Protein AF-A0A9D4HDA0-F1 (afdb_monomer)

Organism: Dreissena polymorpha (NCBI:txid45954)

Solvent-accessible surface area (backbone atoms only — not comparable to full-atom values): 3354 Å² total; per-residue (Å²): 134,82,80,36,62,81,28,21,10,41,77,93,40,76,40,53,35,31,22,61,86,55,45,55,39,38,33,69,79,17,43,38,79,51,94,53,43,30,92,59,33,32,69,81,28,14,62,40,70,58,62,88,76,70,92,74,78,131

Nearest PDB structures (foldseek):
  5mwf-assembly1_A  TM=3.745E-01  e=2.351E-01  Homo sapiens
  5mwf-assembly4_D  TM=3.857E-01  e=3.615E-01  Homo sapiens
  5mvx-assembly1_A  TM=3.484E-01  e=2.526E-01  Homo sapiens
  5mw7-assembly1_A  TM=3.367E-01  e=1.060E+00  Homo sapiens

Structure (mmCIF, N/CA/C/O backbone):
data_AF-A0A9D4HDA0-F1
#
_entry.id   AF-A0A9D4HDA0-F1
#
loop_
_atom_site.group_PDB
_atom_site.id
_atom_site.type_symbol
_atom_site.label_atom_id
_atom_site.label_alt_id
_atom_site.label_comp_id
_atom_site.label_asym_id
_atom_site.label_entity_id
_atom_site.label_seq_id
_atom_site.pdbx_PDB_ins_code
_atom_site.Cartn_x
_atom_site.Cartn_y
_atom_site.Cartn_z
_atom_site.occupancy
_atom_site.B_iso_or_equiv
_atom_site.auth_seq_id
_atom_site.auth_comp_id
_atom_site.auth_asym_id
_atom_site.auth_atom_id
_atom_site.pdbx_PDB_model_num
ATOM 1 N N . MET A 1 1 ? 12.062 0.098 -14.650 1.00 47.41 1 MET A N 1
ATOM 2 C CA . MET A 1 1 ? 11.121 -0.019 -13.522 1.00 47.41 1 MET A CA 1
ATOM 3 C C . MET A 1 1 ? 9.843 -0.583 -14.094 1.00 47.41 1 MET A C 1
ATOM 5 O O . MET A 1 1 ? 9.303 0.028 -15.005 1.00 47.41 1 MET A O 1
ATOM 9 N N . LYS A 1 2 ? 9.458 -1.797 -13.701 1.00 54.12 2 LYS A N 1
ATOM 10 C CA . LYS A 1 2 ? 8.138 -2.318 -14.051 1.00 54.12 2 LYS A CA 1
ATOM 11 C C . LYS A 1 2 ? 7.184 -1.755 -13.011 1.00 54.12 2 LYS A C 1
ATOM 13 O O . LYS A 1 2 ? 7.361 -2.024 -11.831 1.00 54.12 2 LYS A O 1
ATOM 18 N N . GLU A 1 3 ? 6.251 -0.933 -13.457 1.00 65.31 3 GLU A N 1
ATOM 19 C CA . GLU A 1 3 ? 5.138 -0.501 -12.625 1.00 65.31 3 GLU A CA 1
ATOM 20 C C . GLU A 1 3 ? 4.285 -1.740 -12.342 1.00 65.31 3 GLU A C 1
ATOM 22 O O . GLU A 1 3 ? 3.886 -2.457 -13.263 1.00 65.31 3 GLU A O 1
ATOM 27 N N . CYS A 1 4 ? 4.102 -2.048 -11.064 1.00 76.56 4 CYS A N 1
ATOM 28 C CA . CYS A 1 4 ? 3.231 -3.130 -10.640 1.00 76.56 4 CYS A CA 1
ATOM 29 C C . CYS A 1 4 ? 1.768 -2.802 -10.935 1.00 76.56 4 CYS A C 1
ATOM 31 O O . CYS A 1 4 ? 1.376 -1.636 -10.973 1.00 76.56 4 CYS A O 1
ATOM 33 N N . ASP A 1 5 ? 0.948 -3.838 -11.122 1.00 81.69 5 ASP A N 1
ATOM 34 C CA . ASP A 1 5 ? -0.497 -3.662 -11.210 1.00 81.69 5 ASP A CA 1
ATOM 35 C C . ASP A 1 5 ? -1.034 -2.919 -9.980 1.00 81.69 5 ASP A C 1
ATOM 37 O O . ASP A 1 5 ? -0.562 -3.108 -8.855 1.00 81.69 5 ASP A O 1
ATOM 41 N N . ILE A 1 6 ? -2.065 -2.105 -10.212 1.00 78.19 6 ILE A N 1
ATOM 42 C CA . ILE A 1 6 ? -2.784 -1.324 -9.201 1.00 78.19 6 ILE A CA 1
ATOM 43 C C . ILE A 1 6 ? -3.070 -2.197 -7.970 1.00 78.19 6 ILE A C 1
ATOM 45 O O . ILE A 1 6 ? -3.751 -3.222 -8.056 1.00 78.19 6 ILE A O 1
ATOM 49 N N . GLY A 1 7 ? -2.559 -1.770 -6.814 1.00 80.88 7 GLY A N 1
ATOM 50 C CA . GLY A 1 7 ? -2.699 -2.498 -5.553 1.00 80.88 7 GLY A CA 1
ATOM 51 C C . GLY A 1 7 ? -1.537 -3.435 -5.203 1.00 80.88 7 GLY A C 1
ATOM 52 O O . GLY A 1 7 ? -1.626 -4.120 -4.180 1.00 80.88 7 GLY A O 1
ATOM 53 N N . SER A 1 8 ? -0.474 -3.482 -6.012 1.00 87.00 8 SER A N 1
ATOM 54 C CA . SER A 1 8 ? 0.722 -4.298 -5.763 1.00 87.00 8 SER A CA 1
ATOM 55 C C . SER A 1 8 ? 2.004 -3.462 -5.810 1.00 87.00 8 SER A C 1
ATOM 57 O O . SER A 1 8 ? 2.064 -2.459 -6.518 1.00 87.00 8 SER A O 1
ATOM 59 N N . PHE A 1 9 ? 3.026 -3.869 -5.058 1.00 87.69 9 PHE A N 1
ATOM 60 C CA . PHE A 1 9 ? 4.290 -3.139 -4.943 1.00 87.69 9 PHE A CA 1
ATOM 61 C C . PHE A 1 9 ? 5.484 -4.055 -4.628 1.00 87.69 9 PHE A C 1
ATOM 63 O O . PHE A 1 9 ? 5.315 -5.236 -4.302 1.00 87.69 9 PHE A O 1
ATOM 70 N N . GLY A 1 10 ? 6.689 -3.485 -4.701 1.00 84.81 10 GLY A N 1
ATOM 71 C CA . GLY A 1 10 ? 7.948 -4.138 -4.341 1.00 84.81 10 GLY A CA 1
ATOM 72 C C . GLY A 1 10 ? 8.529 -5.018 -5.449 1.00 84.81 10 GLY A C 1
ATOM 73 O O . GLY A 1 10 ? 8.042 -5.035 -6.582 1.00 84.81 10 GLY A O 1
ATOM 74 N N . ASP A 1 11 ? 9.592 -5.757 -5.122 1.00 85.25 11 ASP A N 1
ATOM 75 C CA . ASP A 1 11 ? 10.259 -6.651 -6.071 1.00 85.25 11 ASP A CA 1
ATOM 76 C C . ASP A 1 11 ? 9.279 -7.694 -6.622 1.00 85.25 11 ASP A C 1
ATOM 78 O O . ASP A 1 11 ? 8.536 -8.345 -5.883 1.00 85.25 11 ASP A O 1
ATOM 82 N N . GLU A 1 12 ? 9.247 -7.801 -7.950 1.00 84.31 12 GLU A N 1
ATOM 83 C CA . GLU A 1 12 ? 8.350 -8.692 -8.698 1.00 84.31 12 GLU A CA 1
ATOM 84 C C . GLU A 1 12 ? 6.850 -8.517 -8.379 1.00 84.31 12 GLU A C 1
ATOM 86 O O . GLU A 1 12 ? 6.045 -9.394 -8.692 1.00 84.31 12 GLU A O 1
ATOM 91 N N . CYS A 1 13 ? 6.448 -7.388 -7.782 1.00 85.44 13 CYS A N 1
ATOM 92 C CA . CYS A 1 13 ? 5.065 -7.127 -7.369 1.00 85.44 13 CYS A CA 1
ATOM 93 C C . CYS A 1 13 ? 4.523 -8.147 -6.354 1.00 85.44 13 CYS A C 1
ATOM 95 O O . CYS A 1 13 ? 3.325 -8.441 -6.329 1.00 85.44 13 CYS A O 1
ATOM 97 N N . GLY A 1 14 ? 5.408 -8.700 -5.517 1.00 85.44 14 GLY A N 1
ATOM 98 C CA . GLY A 1 14 ? 5.060 -9.718 -4.524 1.00 85.44 14 GLY A CA 1
ATOM 99 C C . GLY A 1 14 ? 4.231 -9.204 -3.341 1.00 85.44 14 GLY A C 1
ATOM 100 O O . GLY A 1 14 ? 3.628 -10.008 -2.625 1.00 85.44 14 GLY A O 1
ATOM 101 N N . HIS A 1 15 ? 4.168 -7.886 -3.130 1.00 85.94 15 HIS A N 1
ATOM 102 C CA . HIS A 1 15 ? 3.433 -7.284 -2.021 1.00 85.94 15 HIS A CA 1
ATOM 103 C C . HIS A 1 15 ? 2.132 -6.640 -2.490 1.00 85.94 15 HIS A C 1
ATOM 105 O O . HIS A 1 15 ? 2.057 -6.095 -3.586 1.00 85.94 15 HIS A O 1
ATOM 111 N N . ARG A 1 16 ? 1.099 -6.684 -1.641 1.00 86.25 16 ARG A N 1
ATOM 112 C CA . ARG A 1 16 ? -0.190 -6.023 -1.877 1.00 86.25 16 ARG A CA 1
ATOM 113 C C . ARG A 1 16 ? -0.440 -4.952 -0.836 1.00 86.25 16 ARG A C 1
ATOM 115 O O . ARG A 1 16 ? -0.299 -5.214 0.357 1.00 86.25 16 ARG A O 1
ATOM 122 N N . CYS A 1 17 ? -0.883 -3.789 -1.289 1.00 87.62 17 CYS A N 1
ATOM 123 C CA . CYS A 1 17 ? -1.277 -2.706 -0.405 1.00 87.62 17 CYS A CA 1
ATOM 124 C C . CYS A 1 17 ? -2.789 -2.739 -0.151 1.00 87.62 17 CYS A C 1
ATOM 126 O O . CYS A 1 17 ? -3.596 -3.010 -1.044 1.00 87.62 17 CYS A O 1
ATOM 128 N N . ASN A 1 18 ? -3.193 -2.445 1.084 1.00 88.19 18 ASN A N 1
ATOM 129 C CA . ASN A 1 18 ? -4.604 -2.385 1.478 1.00 88.19 18 ASN A CA 1
ATOM 130 C C . ASN A 1 18 ? -4.965 -0.997 2.003 1.00 88.19 18 ASN A C 1
ATOM 132 O O . ASN A 1 18 ? -5.538 -0.855 3.081 1.00 88.19 18 ASN A O 1
ATOM 136 N N . CYS A 1 19 ? -4.624 0.034 1.235 1.00 87.81 19 CYS A N 1
ATOM 137 C CA . CYS A 1 19 ? -4.998 1.419 1.515 1.00 87.81 19 CYS A CA 1
ATOM 138 C C . CYS A 1 19 ? -6.525 1.582 1.553 1.00 87.81 19 CYS A C 1
ATOM 140 O O . CYS A 1 19 ? -7.230 0.821 0.886 1.00 87.81 19 CYS A O 1
ATOM 142 N N . VAL A 1 20 ? -7.043 2.589 2.265 1.00 85.75 20 VAL A N 1
ATOM 143 C CA . VAL A 1 20 ? -8.493 2.895 2.353 1.00 85.75 20 VAL A CA 1
ATOM 144 C C . VAL A 1 20 ? -9.168 2.950 0.979 1.00 85.75 20 VAL A C 1
ATOM 146 O O . VAL A 1 20 ? -10.226 2.354 0.787 1.00 85.75 20 VAL A O 1
ATOM 149 N N . ASP A 1 21 ? -8.520 3.590 0.006 1.00 78.31 21 ASP A N 1
ATOM 150 C CA . ASP A 1 21 ? -9.021 3.710 -1.368 1.00 78.31 21 ASP A CA 1
ATOM 151 C C . ASP A 1 21 ? -8.899 2.391 -2.168 1.00 78.31 21 ASP A C 1
ATOM 153 O O . ASP A 1 21 ? -9.551 2.163 -3.184 1.00 78.31 21 ASP A O 1
ATOM 157 N N . GLY A 1 22 ? -8.082 1.459 -1.669 1.00 64.75 22 GLY A N 1
ATOM 158 C CA . GLY A 1 22 ? -7.962 0.085 -2.150 1.00 64.75 22 GLY A CA 1
ATOM 159 C C . GLY A 1 22 ? -7.283 -0.087 -3.502 1.00 64.75 22 GLY A C 1
ATOM 160 O O . GLY A 1 22 ? -7.282 -1.209 -4.005 1.00 64.75 22 GLY A O 1
ATOM 161 N N . LYS A 1 23 ? -6.775 0.997 -4.098 1.00 66.31 23 LYS A N 1
ATOM 162 C CA . LYS A 1 23 ? -6.236 1.008 -5.466 1.00 66.31 23 LYS A CA 1
ATOM 163 C C . LYS A 1 23 ? -4.956 1.837 -5.617 1.00 66.31 23 LYS A C 1
ATOM 165 O O . LYS A 1 23 ? -4.142 1.526 -6.472 1.00 66.31 23 LYS A O 1
ATOM 170 N N . HIS A 1 24 ? -4.735 2.843 -4.776 1.00 75.25 24 HIS A N 1
ATOM 171 C CA . HIS A 1 24 ? -3.647 3.803 -4.972 1.00 75.25 24 HIS A CA 1
ATOM 172 C C . HIS A 1 24 ? -2.568 3.665 -3.892 1.00 75.25 24 HIS A C 1
ATOM 174 O O . HIS A 1 24 ? -2.690 4.218 -2.796 1.00 75.25 24 HIS A O 1
ATOM 180 N N . CYS A 1 25 ? -1.524 2.902 -4.214 1.00 84.75 25 CYS A N 1
ATOM 181 C CA . CYS A 1 25 ? -0.256 2.888 -3.494 1.00 84.75 25 CYS A CA 1
ATOM 182 C C . CYS A 1 25 ? 0.907 2.964 -4.481 1.00 84.75 25 CYS A C 1
ATOM 184 O O . CYS A 1 25 ? 0.769 2.566 -5.640 1.00 84.75 25 CYS A O 1
ATOM 186 N N . ASP A 1 26 ? 2.034 3.487 -4.020 1.00 86.44 26 ASP A N 1
ATOM 187 C CA . ASP A 1 26 ? 3.264 3.547 -4.792 1.00 86.44 26 ASP A CA 1
ATOM 188 C C . ASP A 1 26 ? 3.749 2.130 -5.138 1.00 86.44 26 ASP A C 1
ATOM 190 O O . ASP A 1 26 ? 3.817 1.254 -4.279 1.00 86.44 26 ASP A O 1
ATOM 194 N N . THR A 1 27 ? 4.078 1.880 -6.405 1.00 83.19 27 THR A N 1
ATOM 195 C CA . THR A 1 27 ? 4.454 0.531 -6.869 1.00 83.19 27 THR A CA 1
ATOM 196 C C . THR A 1 27 ? 5.869 0.123 -6.448 1.00 83.19 27 THR A C 1
ATOM 198 O O . THR A 1 27 ? 6.218 -1.056 -6.530 1.00 83.19 27 THR A O 1
ATOM 201 N N . ILE A 1 28 ? 6.679 1.068 -5.966 1.00 83.06 28 ILE A N 1
ATOM 202 C CA . ILE A 1 28 ? 8.059 0.850 -5.527 1.00 83.06 28 ILE A CA 1
ATOM 203 C C . ILE A 1 28 ? 8.098 0.688 -4.004 1.00 83.06 28 ILE A C 1
ATOM 205 O O . ILE A 1 28 ? 8.641 -0.299 -3.509 1.00 83.06 28 ILE A O 1
ATOM 209 N N . THR A 1 29 ? 7.512 1.626 -3.260 1.00 82.94 29 THR A N 1
ATOM 210 C CA . THR A 1 29 ? 7.550 1.662 -1.789 1.00 82.94 29 THR A CA 1
ATOM 211 C C . THR A 1 29 ? 6.324 1.030 -1.135 1.00 82.94 29 THR A C 1
ATOM 213 O O . THR A 1 29 ? 6.399 0.602 0.014 1.00 82.94 29 THR A O 1
ATOM 216 N N . GLY A 1 30 ? 5.196 0.949 -1.844 1.00 85.25 30 GLY A N 1
ATOM 217 C CA . GLY A 1 30 ? 3.911 0.532 -1.282 1.00 85.25 30 GLY A CA 1
ATOM 218 C C . GLY A 1 30 ? 3.179 1.632 -0.519 1.00 85.25 30 GLY A C 1
ATOM 219 O O . GLY A 1 30 ? 2.095 1.371 0.003 1.00 85.25 30 GLY A O 1
ATOM 220 N N . GLU A 1 31 ? 3.727 2.849 -0.454 1.00 86.00 31 GLU A N 1
ATOM 221 C CA . GLU A 1 31 ? 3.134 3.957 0.295 1.00 86.00 31 GLU A CA 1
ATOM 222 C C . GLU A 1 31 ? 1.760 4.329 -0.273 1.00 86.00 31 GLU A C 1
ATOM 224 O O . GLU A 1 31 ? 1.591 4.566 -1.471 1.00 86.00 31 GLU A O 1
ATOM 229 N N . CYS A 1 32 ? 0.751 4.380 0.592 1.00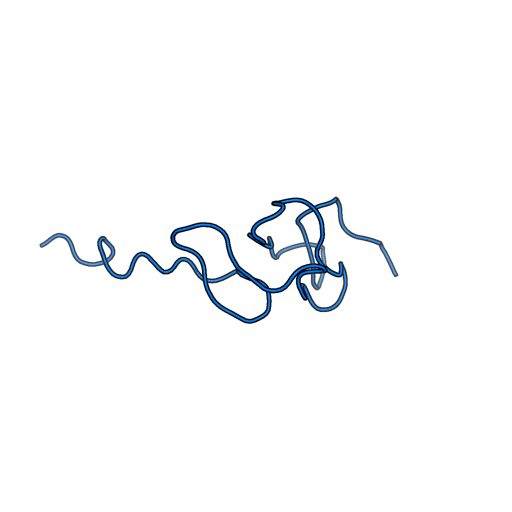 85.19 32 CYS A N 1
ATOM 230 C CA . CYS A 1 32 ? -0.598 4.739 0.186 1.00 85.19 32 CYS A CA 1
ATOM 231 C C . CYS A 1 32 ? -0.682 6.209 -0.230 1.00 85.19 32 CYS A C 1
ATOM 233 O O . CYS A 1 32 ? -0.338 7.102 0.542 1.00 85.19 32 CYS A O 1
ATOM 235 N N . SER A 1 33 ? -1.267 6.482 -1.402 1.00 83.38 33 SER A N 1
ATOM 236 C CA . SER A 1 33 ? -1.472 7.862 -1.872 1.00 83.38 33 SER A CA 1
ATOM 237 C C . SER A 1 33 ? -2.401 8.668 -0.962 1.00 83.38 33 SER A C 1
ATOM 239 O O . SER A 1 33 ? -2.412 9.897 -1.005 1.00 83.38 33 SER A O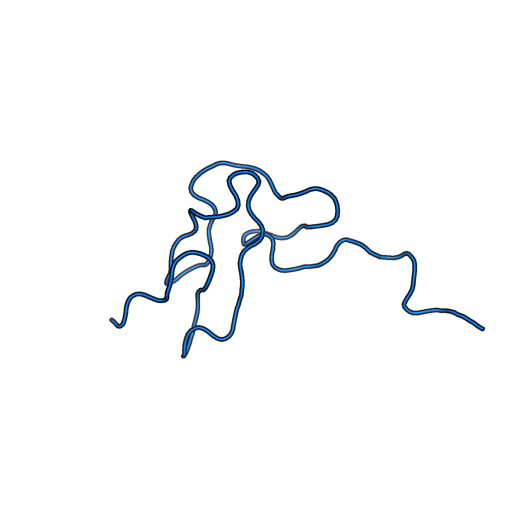 1
ATOM 241 N N . GLN A 1 34 ? -3.222 7.982 -0.166 1.00 82.31 34 GLN A N 1
ATOM 242 C CA . GLN A 1 34 ? -4.027 8.570 0.894 1.00 82.31 34 GLN A CA 1
ATOM 243 C C . GLN A 1 34 ? -3.635 7.931 2.228 1.00 82.31 34 GLN A C 1
ATOM 245 O O . GLN A 1 34 ? -3.524 6.704 2.296 1.00 82.31 34 GLN A O 1
ATOM 250 N N . PRO A 1 35 ? -3.464 8.725 3.296 1.00 80.75 35 PRO A N 1
ATOM 251 C CA . PRO A 1 35 ? -3.146 8.190 4.608 1.00 80.75 35 PRO A CA 1
ATOM 252 C C . PRO A 1 35 ? -4.314 7.344 5.124 1.00 80.75 35 PRO A C 1
ATOM 254 O O . PRO A 1 35 ? -5.438 7.827 5.262 1.00 80.75 35 PRO A O 1
ATOM 257 N N . GLY A 1 36 ? -4.035 6.079 5.433 1.00 83.19 36 GLY A N 1
ATOM 258 C CA . GLY A 1 36 ? -4.992 5.174 6.062 1.00 83.19 36 GLY A CA 1
ATOM 259 C C . GLY A 1 36 ? -5.099 3.813 5.381 1.00 83.19 36 GLY A C 1
ATOM 260 O O . GLY A 1 36 ? -5.069 3.682 4.156 1.00 83.19 36 GLY A O 1
ATOM 261 N N . CYS A 1 37 ? -5.299 2.790 6.208 1.00 87.12 37 CYS A N 1
ATOM 262 C CA . CYS A 1 37 ? -5.491 1.410 5.783 1.00 87.12 37 CYS A CA 1
ATOM 263 C C . CYS A 1 37 ? -6.962 1.007 5.836 1.00 87.12 37 CYS A C 1
ATOM 265 O O . CYS A 1 37 ? -7.725 1.511 6.662 1.00 87.12 37 CYS A O 1
ATOM 267 N N . LYS A 1 38 ?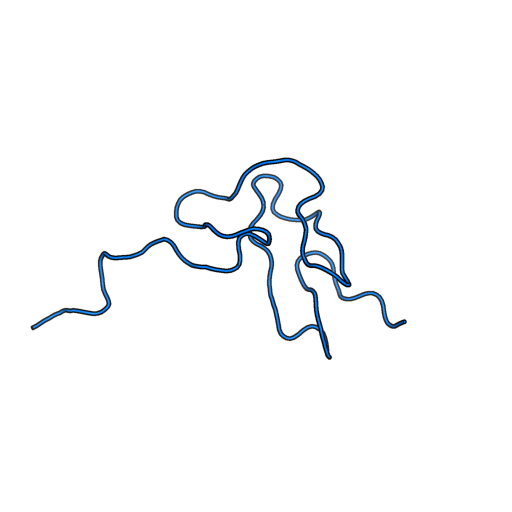 -7.349 0.053 4.984 1.00 86.44 38 LYS A N 1
ATOM 268 C CA . LYS A 1 38 ? -8.618 -0.663 5.121 1.00 86.44 38 LYS A CA 1
ATOM 269 C C . LYS A 1 38 ? -8.739 -1.246 6.519 1.00 86.44 38 LYS A C 1
ATOM 271 O O . LYS A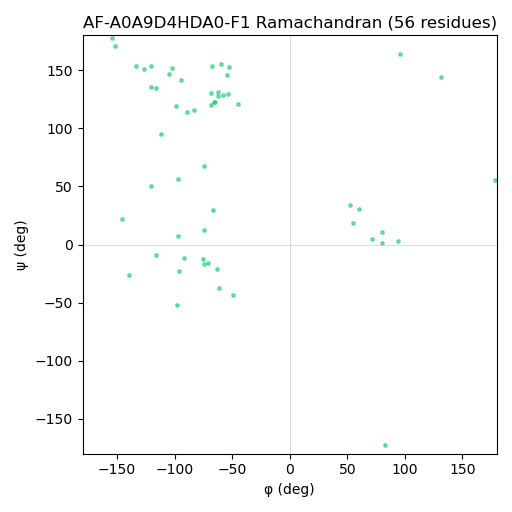 1 38 ? -7.746 -1.598 7.158 1.00 86.44 38 LYS A O 1
ATOM 276 N N . ASP A 1 39 ? -9.982 -1.398 6.950 1.00 85.88 39 ASP A N 1
ATOM 277 C CA . ASP A 1 39 ? -10.292 -1.994 8.238 1.00 85.88 39 ASP A CA 1
ATOM 278 C C . ASP A 1 39 ? -9.624 -3.372 8.367 1.00 85.88 39 ASP A C 1
ATOM 280 O O . ASP A 1 39 ? -9.674 -4.200 7.452 1.00 85.88 39 ASP A O 1
ATOM 284 N N . GLY A 1 40 ? -8.916 -3.588 9.474 1.00 85.50 40 GLY A N 1
ATOM 285 C CA . GLY A 1 40 ? -8.126 -4.800 9.680 1.00 85.50 40 GLY A CA 1
ATOM 286 C C . GLY A 1 40 ? -6.758 -4.837 8.985 1.00 85.50 40 GLY A C 1
ATOM 287 O O . GLY A 1 40 ? -6.132 -5.892 9.019 1.00 85.50 40 GLY A O 1
ATOM 288 N N . TRP A 1 41 ? -6.251 -3.736 8.424 1.00 86.88 41 TRP A N 1
ATOM 289 C CA . TRP A 1 41 ? -4.887 -3.623 7.881 1.00 86.88 41 TRP A CA 1
ATOM 290 C C . TRP A 1 41 ? -4.080 -2.524 8.579 1.00 86.88 41 TRP A C 1
ATOM 292 O O . TRP A 1 41 ? -4.638 -1.590 9.153 1.00 86.88 41 TRP A O 1
ATOM 302 N N . LYS A 1 42 ? -2.755 -2.665 8.584 1.00 84.31 42 LYS A N 1
ATOM 303 C CA . LYS A 1 42 ? -1.799 -1.732 9.193 1.00 84.31 42 LYS A CA 1
ATOM 304 C C . LYS A 1 42 ? -0.434 -1.823 8.501 1.00 84.31 42 LYS A C 1
ATOM 306 O O . LYS A 1 42 ? -0.231 -2.680 7.645 1.00 84.31 42 LYS A O 1
ATOM 311 N N . GLY A 1 43 ? 0.507 -0.989 8.937 1.00 82.62 43 GLY A N 1
ATOM 312 C CA . GLY A 1 43 ? 1.821 -0.842 8.306 1.00 82.62 43 GLY A CA 1
ATOM 313 C C . GLY A 1 43 ? 1.831 0.328 7.323 1.00 82.62 43 GLY A C 1
ATOM 314 O O . GLY A 1 43 ? 0.770 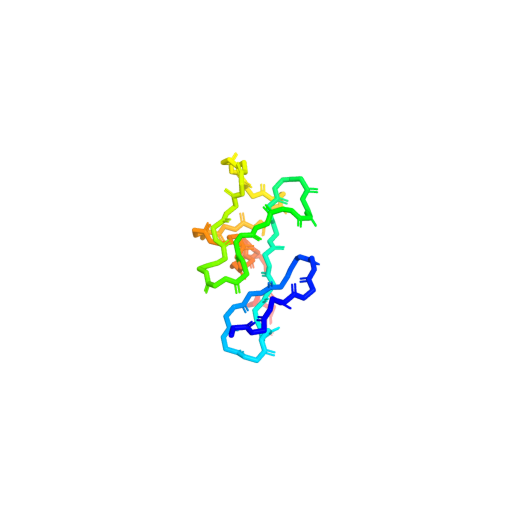0.821 6.952 1.00 82.62 43 GLY A O 1
ATOM 315 N N . GLU A 1 44 ? 3.021 0.779 6.932 1.00 81.38 44 GLU A N 1
ATOM 316 C CA . GLU A 1 44 ? 3.214 1.936 6.040 1.00 81.38 44 GLU A CA 1
ATOM 317 C C . GLU A 1 44 ? 2.571 1.713 4.662 1.00 81.38 44 GLU A C 1
ATOM 319 O O . GLU A 1 44 ? 1.916 2.603 4.126 1.00 81.38 44 GLU A O 1
ATOM 324 N N . ALA A 1 45 ? 2.643 0.476 4.164 1.00 82.94 45 ALA A N 1
ATOM 325 C CA . ALA A 1 45 ? 2.001 0.050 2.926 1.00 82.94 45 ALA A CA 1
ATOM 326 C C . ALA A 1 45 ? 0.639 -0.642 3.130 1.00 82.94 45 ALA A C 1
ATOM 328 O O . ALA A 1 45 ? 0.061 -1.203 2.195 1.00 82.94 45 ALA A O 1
ATOM 329 N N . CYS A 1 46 ? 0.109 -0.652 4.359 1.00 88.25 46 CYS A N 1
ATOM 330 C CA . CYS A 1 46 ? -1.102 -1.398 4.707 1.00 88.25 46 CYS A CA 1
ATOM 331 C C . CYS A 1 46 ? -1.040 -2.885 4.291 1.00 88.25 46 CYS A C 1
ATOM 333 O O . CYS A 1 46 ? -2.046 -3.476 3.896 1.00 88.25 46 CYS A O 1
ATOM 335 N N . ASP A 1 47 ? 0.145 -3.488 4.344 1.00 86.38 47 ASP A N 1
ATOM 336 C CA . ASP A 1 47 ? 0.428 -4.870 3.938 1.00 86.38 47 ASP A CA 1
ATOM 337 C C . ASP A 1 47 ? 0.291 -5.864 5.104 1.00 86.38 47 ASP A C 1
ATOM 339 O O . ASP A 1 47 ? 0.241 -7.079 4.908 1.00 86.38 47 ASP A O 1
ATOM 343 N N . GLN A 1 48 ? 0.185 -5.363 6.336 1.00 86.75 48 GLN A N 1
ATOM 344 C CA . GLN A 1 48 ? 0.081 -6.198 7.524 1.00 86.75 48 GLN A CA 1
ATOM 345 C C . GLN A 1 48 ? -1.372 -6.318 7.954 1.00 86.75 48 GLN A C 1
ATOM 347 O O . GLN A 1 48 ? -2.012 -5.344 8.351 1.00 86.75 48 GLN A O 1
ATOM 352 N N . CYS A 1 49 ? -1.892 -7.540 7.963 1.00 83.75 49 CYS A N 1
ATOM 353 C CA . CYS A 1 49 ? -3.219 -7.783 8.499 1.00 83.75 49 CYS A CA 1
ATOM 354 C C . CYS A 1 49 ? -3.2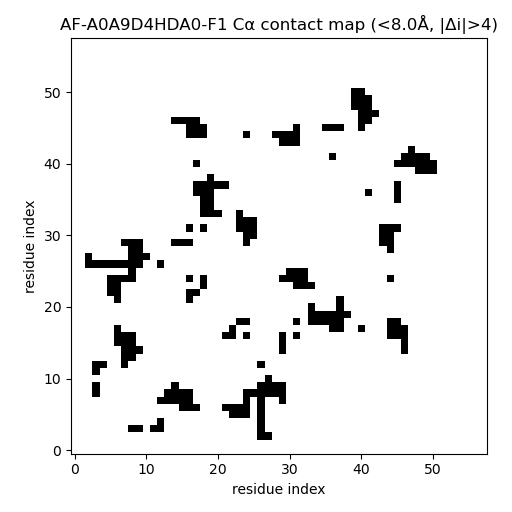08 -7.577 10.026 1.00 83.75 49 CYS A C 1
ATOM 356 O O . CYS A 1 49 ? -2.494 -8.247 10.776 1.00 83.75 49 CYS A O 1
ATOM 358 N N . ASN A 1 50 ? -4.022 -6.645 10.515 1.00 77.44 50 ASN A N 1
ATOM 359 C CA . ASN A 1 50 ? -4.234 -6.368 11.932 1.00 77.44 50 ASN A CA 1
ATOM 360 C C . ASN A 1 50 ? -5.106 -7.440 12.621 1.00 77.44 50 ASN A C 1
ATOM 362 O 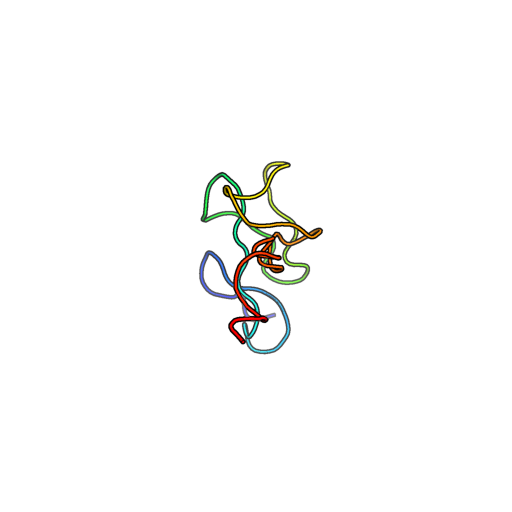O . ASN A 1 50 ? -5.530 -7.269 13.765 1.00 77.44 50 ASN A O 1
ATOM 366 N N . THR A 1 51 ? -5.350 -8.587 11.977 1.00 65.50 51 THR A N 1
ATOM 367 C CA . THR A 1 51 ? -6.015 -9.737 12.597 1.00 65.50 51 THR A CA 1
ATOM 368 C C . THR A 1 51 ? -5.073 -10.460 13.562 1.00 65.50 51 THR A C 1
ATOM 370 O O . THR A 1 51 ? -4.759 -11.640 13.403 1.00 65.50 51 THR A O 1
ATOM 373 N N . LYS A 1 52 ? -4.718 -9.813 14.673 1.00 60.84 52 LYS A N 1
ATOM 374 C CA . LYS A 1 52 ? -4.302 -10.504 15.910 1.00 60.84 52 LYS A CA 1
ATOM 375 C C . LYS A 1 52 ? -5.468 -11.298 16.541 1.00 60.84 52 LYS A C 1
ATOM 377 O O . LYS A 1 52 ? -5.519 -11.442 17.756 1.00 60.84 52 LYS A O 1
ATOM 382 N N . ARG A 1 53 ? -6.432 -11.798 15.753 1.00 58.94 53 ARG A N 1
ATOM 383 C CA . ARG A 1 53 ? -7.591 -12.542 16.263 1.00 58.94 53 ARG A CA 1
ATOM 384 C C . ARG A 1 53 ? -7.707 -14.002 15.843 1.00 58.94 53 ARG A C 1
ATOM 386 O O . ARG A 1 53 ? -8.515 -14.660 16.475 1.00 58.94 53 ARG A O 1
ATOM 393 N N . PHE A 1 54 ? -6.908 -14.550 14.913 1.00 64.56 54 PHE A N 1
ATOM 394 C CA . PHE A 1 54 ? -7.052 -15.983 14.570 1.00 64.56 54 PHE A CA 1
ATOM 395 C C . PHE A 1 54 ? -5.776 -16.771 14.192 1.00 64.56 54 PHE A C 1
ATOM 397 O O . PHE A 1 54 ? -5.903 -17.843 13.618 1.00 64.56 54 PHE A O 1
ATOM 404 N N . TYR A 1 55 ? -4.563 -16.353 14.580 1.00 59.81 55 TYR A N 1
ATOM 405 C CA . TYR A 1 55 ? -3.401 -17.277 14.622 1.00 59.81 55 TYR A CA 1
ATOM 406 C C . TYR A 1 55 ? -3.181 -17.825 16.037 1.00 59.81 55 TYR A C 1
ATOM 408 O O . TYR A 1 55 ? -2.136 -17.647 16.653 1.00 59.81 55 TYR A O 1
ATOM 416 N N . GLY A 1 56 ? -4.232 -18.445 16.569 1.00 54.09 56 GLY A N 1
ATOM 417 C CA . GLY A 1 56 ? -4.246 -19.040 17.901 1.00 54.09 56 GLY A CA 1
ATOM 418 C C . GLY A 1 56 ? -5.609 -19.638 18.223 1.00 54.09 56 GLY A C 1
ATOM 419 O O . GLY A 1 56 ? -6.244 -19.242 19.195 1.00 54.09 56 GLY A O 1
ATOM 420 N N . ARG A 1 57 ? -6.099 -20.540 17.368 1.00 58.34 57 ARG A N 1
ATOM 421 C CA . ARG A 1 57 ? -7.141 -21.487 17.771 1.00 58.34 57 ARG A CA 1
ATOM 422 C C . ARG A 1 57 ? -6.405 -22.706 18.333 1.00 58.34 57 ARG A C 1
ATOM 424 O O . ARG A 1 57 ? -5.662 -23.308 17.572 1.00 58.34 57 ARG A O 1
ATOM 431 N N . LEU A 1 58 ? -6.595 -22.913 19.643 1.00 55.75 58 LEU A N 1
ATOM 432 C CA . LEU A 1 58 ? -6.350 -24.100 20.486 1.00 55.75 58 LEU A CA 1
ATOM 433 C C . LEU A 1 58 ? -5.427 -25.198 19.945 1.00 55.75 58 LEU A C 1
ATOM 435 O O . LEU A 1 58 ? -5.801 -25.829 18.935 1.00 55.75 58 LEU A O 1
#

Sequence (58 aa):
MKECDIGSFGDECGHRCNCVDGKHCDTITGECSQPGCKDGWKGEACDQCNTKRFYGRL

Radius of gyration: 12.24 Å; Cα contacts (8 Å, |Δi|>4): 121; chains: 1; bounding box: 21×33×34 Å

Secondary structure (DSSP, 8-state):
--PPPTTEESGGG-EE--BTTSS-B-TTT--BSSS-BPTTEESTTS-EE--TTSS---

Foldseek 3Di:
DDQAAFQFADDVSPFGAAAPVNGAAGRHPLAHPDPGGDPQFDDRNSRHGVCPPPPDDD

pLDDT: mean 78.62, std 10.87, range [47.41, 88.25]

Mean predicted aligned error: 7.77 Å

=== Feature glossary ===
Legend for the data blocks above and below:

— What the protein is —

The amino-acid sequence is the protein's primary structure: the linear order of residues from the N-terminus to the C-terminus, written in one-letter code. Everything else here — the 3D coordinates, the secondary structure, the domain annotations — is ultimately a consequence of this string.

Functional annotations link the protein to curated databases. InterPro entries identify conserved domains and families by matching the sequence against member-database signatures (Pfam, PROSITE, CDD, …). Gene Ontology (GO) terms describe molecular function, biological process, and cellular component in a controlled vocabulary. CATH places the structure in a hierarchical fold classification (Class/Architecture/Topology/Homologous-superfamily). The organism is the source species.

— Where its atoms are —

Atomic coordinates in PDBx/mmCIF format — the same representation the Protein Data Bank distributes. Each line of the _atom_site loop places one backbone atom in Cartesian space (units: ångströms, origin: arbitrary).

The six renders are orthographic views along the three Cartesian axes in both directions. Representation (cartoon, sticks, or surface) and color scheme (sequence-rainbow or by-chain) vary across proteins so the training set covers all the common visualization conventions.

— Local backbone conformation —

Eight-state secondary structure (DSSP): H is the canonical α-helix, G the tighter 3₁₀-helix, I the wider π-helix; E/B are β-structure, T and S are turns and bends, and '-' is everything else. DSSP derives these from the pattern of main-chain N–H···O=C hydrogen bonds, not from the sequence.

Three-state secondary structure (P-SEA) collapses the eight DSSP classes into helix (a), strand (b), and coil (c). P-SEA assigns these from Cα geometry alone — distances and angles — without requiring backbone oxygens, so it works on any Cα trace.

φ (phi) and ψ (psi) are the two rotatable backbone dihedrals per residue: φ is the C(i-1)–N–Cα–C torsion, ψ is the N–Cα–C–N(i+1) torsion, both in degrees on (−180°, 180°]. α-helical residues cluster near (−60°, −45°); β-strand residues near (−120°, +130°). A Ramachandran plot is simply a scatter of (φ, ψ) for every residue.

— Global shape and packing —

The geometric summary reports three shape descriptors. Rg (radius of gyration) measures how spread out the Cα atoms are about their centre of mass; compact globular proteins have small Rg, elongated or unfolded ones large. Cα contacts (<8 Å, |i−j|>4) count long-range residue pairs in spatial proximity — high for tightly packed folds, near zero for rods or random coil. The bounding-box extents give the protein's footprint along x, y, z in Å.

SASA measures how much of the protein is reachable by solvent. It is computed by rolling a water-sized probe over the atomic surface and summing the exposed area (Å²). Per-residue SASA distinguishes core (buried, low SASA) from surface (exposed, high SASA) residues; total SASA is a whole-molecule size measure.

Plot images: a contact map (which residues are close in 3D, as an N×N binary image), a Ramachandran scatter (backbone torsion angles, revealing secondary-structure composition at a glance), and — for AlphaFold structures — a PAE heatmap (pairwise prediction confidence).

— Structural neighborhood —

A 3Di character summarizes, for each residue, the relative orientation of th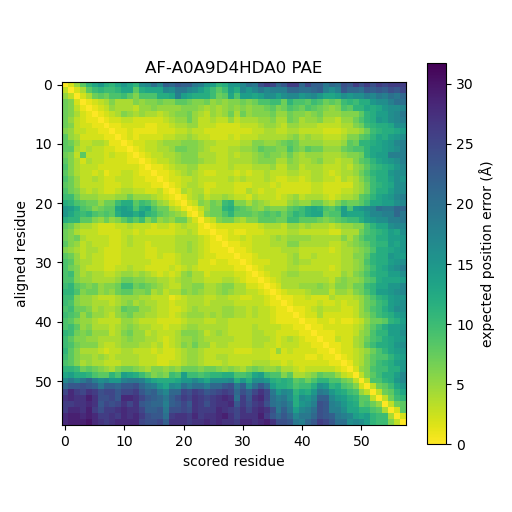e Cα frame of its nearest spatial neighbor. Because it encodes fold topology rather than chemistry, 3Di alignments detect remote structural similarity that sequence alignment misses.

The Foldseek neig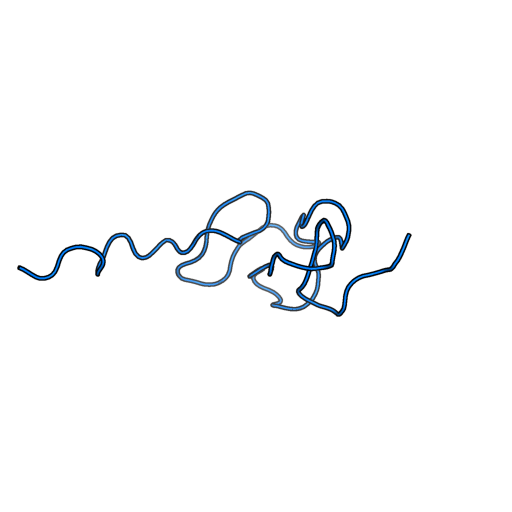hbor list gives the closest experimentally determined structures in the PDB, ranked by structural alignment. TM-score near 1 means near-identical fold; near 0.3 means only rough topology match. This is how one finds what a novel AlphaFold prediction most resembles in the solved-structure universe.

— Confidence and disorder —

For AlphaFold models, the B-factor field carries pLDDT — the model's own estimate of local accuracy on a 0–100 scale. Regions with pLDDT<50 should be treated as essentially unmodeled; they often correspond to intrinsically disordered segments.

Crystallographic B-factors measure how much each atom's electron density is smeared out, in Å². They rise in mobile loops and surface residues and fall in the buried interior. In AlphaFold models this column is repurposed to hold pLDDT instead.

Predicted Aligned Error (PAE) is an AlphaFold confidence matrix: entry (i, j) is the expected error in the position of residue j, in ångströms, when the prediction is superimposed on the true structure at residue i. Low PAE within a block of residues means that block is internally rigid and well-predicted; high PAE between two blocks means their relative placement is uncertain even if each block individually is confident.